Protein AF-A0A2D6XKK1-F1 (afdb_monomer_lite)

Structure (mmCIF, N/CA/C/O backbone):
data_AF-A0A2D6XKK1-F1
#
_entry.id   AF-A0A2D6XKK1-F1
#
loop_
_atom_site.group_PDB
_atom_site.id
_atom_site.type_symbol
_atom_site.label_atom_id
_atom_site.label_alt_id
_atom_site.label_comp_id
_atom_site.label_asym_id
_atom_site.label_entity_id
_atom_site.label_seq_id
_atom_site.pdbx_PDB_ins_code
_atom_site.Cartn_x
_atom_site.Cartn_y
_atom_site.Cartn_z
_atom_site.occupancy
_atom_site.B_iso_or_equiv
_atom_site.auth_seq_id
_atom_site.auth_comp_id
_atom_site.auth_asym_id
_atom_site.auth_atom_id
_atom_site.pdbx_PDB_model_num
ATOM 1 N N . MET A 1 1 ? 3.363 14.215 1.034 1.00 41.69 1 MET A N 1
ATOM 2 C CA . MET A 1 1 ? 4.259 13.293 1.769 1.00 41.69 1 MET A CA 1
ATOM 3 C C . MET A 1 1 ? 4.835 12.303 0.777 1.00 41.69 1 MET A C 1
ATOM 5 O O . MET A 1 1 ? 4.095 11.461 0.284 1.00 41.69 1 MET A O 1
ATOM 9 N N . ALA A 1 2 ? 6.116 12.448 0.443 1.00 52.94 2 ALA A N 1
ATOM 10 C CA . ALA A 1 2 ? 6.826 11.460 -0.358 1.00 52.94 2 ALA A CA 1
ATOM 11 C C . ALA A 1 2 ? 6.983 10.173 0.465 1.00 52.94 2 ALA A C 1
ATOM 13 O O . ALA A 1 2 ? 7.293 10.222 1.656 1.00 52.94 2 ALA A O 1
ATOM 14 N N . LEU A 1 3 ? 6.713 9.029 -0.155 1.00 54.62 3 LEU A N 1
ATOM 15 C CA . LEU A 1 3 ? 6.857 7.728 0.488 1.00 54.62 3 LEU A CA 1
ATOM 16 C C . LEU A 1 3 ? 8.334 7.474 0.856 1.00 54.62 3 LEU A C 1
ATOM 18 O O . LEU A 1 3 ? 9.221 7.885 0.104 1.00 54.62 3 LEU A O 1
ATOM 22 N N . PRO A 1 4 ? 8.617 6.775 1.971 1.00 57.34 4 PRO A N 1
ATOM 23 C CA . PRO A 1 4 ? 9.985 6.509 2.403 1.00 57.34 4 PRO A CA 1
ATOM 24 C C . PRO A 1 4 ? 10.775 5.780 1.308 1.00 57.34 4 PRO A C 1
ATOM 26 O O . PRO A 1 4 ? 10.306 4.792 0.733 1.00 57.34 4 PRO A O 1
ATOM 29 N N . LYS A 1 5 ? 11.977 6.289 1.010 1.00 54.94 5 LYS A N 1
ATOM 30 C CA . LYS A 1 5 ? 12.915 5.692 0.054 1.00 54.94 5 LYS A CA 1
ATOM 31 C C . LYS A 1 5 ? 13.474 4.407 0.666 1.00 54.94 5 LYS A C 1
ATOM 33 O O . LYS A 1 5 ? 14.420 4.445 1.443 1.00 54.94 5 LYS A O 1
ATOM 38 N N . PHE A 1 6 ? 12.853 3.274 0.354 1.00 62.16 6 PHE A N 1
ATOM 39 C CA . PHE A 1 6 ? 13.399 1.959 0.687 1.00 62.16 6 PHE A CA 1
ATOM 40 C C . PHE A 1 6 ? 14.744 1.786 -0.037 1.00 62.16 6 PHE A C 1
ATOM 42 O O . PHE A 1 6 ? 14.811 1.999 -1.248 1.00 62.16 6 PHE A O 1
ATOM 49 N N . ASP A 1 7 ? 15.813 1.414 0.671 1.00 65.94 7 ASP A N 1
ATOM 50 C CA . ASP A 1 7 ? 17.097 1.110 0.032 1.00 65.94 7 ASP A CA 1
ATOM 51 C C . ASP A 1 7 ? 16.990 -0.228 -0.717 1.00 65.94 7 ASP A C 1
ATOM 53 O O . ASP A 1 7 ? 17.049 -1.314 -0.141 1.00 65.94 7 ASP A O 1
ATOM 57 N N . LEU A 1 8 ? 16.777 -0.147 -2.031 1.00 66.88 8 LEU A N 1
ATOM 58 C CA . LEU A 1 8 ? 16.543 -1.304 -2.894 1.00 66.88 8 LEU A CA 1
ATOM 59 C C . LEU A 1 8 ? 17.842 -2.024 -3.302 1.00 66.88 8 LEU A C 1
ATOM 61 O O . LEU A 1 8 ? 17.784 -2.990 -4.068 1.00 66.88 8 LEU A O 1
ATOM 65 N N . ARG A 1 9 ? 19.024 -1.578 -2.851 1.00 70.62 9 ARG A N 1
ATOM 66 C CA . ARG A 1 9 ? 20.310 -2.110 -3.339 1.00 70.62 9 ARG A CA 1
ATOM 67 C C . ARG A 1 9 ? 20.511 -3.582 -2.983 1.00 70.62 9 ARG A C 1
ATOM 69 O O . ARG A 1 9 ? 20.937 -4.342 -3.850 1.00 70.62 9 ARG A O 1
ATOM 76 N N . GLN A 1 10 ? 20.111 -3.992 -1.780 1.00 75.12 10 GLN A N 1
ATOM 77 C CA . GLN A 1 10 ? 20.304 -5.358 -1.272 1.00 75.12 10 GLN A CA 1
ATOM 78 C C . GLN A 1 10 ? 19.166 -6.334 -1.605 1.00 75.12 10 GLN A C 1
ATOM 80 O O . GLN A 1 10 ? 19.256 -7.523 -1.312 1.00 75.12 10 GLN A O 1
ATOM 85 N N . ILE A 1 11 ? 18.081 -5.864 -2.222 1.00 76.50 11 ILE A N 1
ATOM 86 C CA . ILE A 1 11 ? 16.905 -6.706 -2.445 1.00 76.50 11 ILE A CA 1
ATOM 87 C C . ILE A 1 11 ? 17.086 -7.551 -3.714 1.00 76.50 11 ILE A C 1
ATOM 89 O O . ILE A 1 11 ? 17.602 -7.077 -4.733 1.00 76.50 11 ILE A O 1
ATOM 93 N N . SER A 1 12 ? 16.647 -8.813 -3.663 1.00 78.50 12 SER A N 1
ATOM 94 C CA . SER A 1 12 ? 16.745 -9.754 -4.783 1.00 78.50 12 SER A CA 1
ATOM 95 C C . SER A 1 12 ? 16.102 -9.208 -6.068 1.00 78.50 12 SER A C 1
ATOM 97 O O . SER A 1 12 ? 15.089 -8.503 -6.039 1.00 78.50 12 SER A O 1
ATOM 99 N N . LYS A 1 13 ? 16.664 -9.581 -7.230 1.00 76.81 13 LYS A N 1
ATOM 100 C CA . LYS A 1 13 ? 16.147 -9.186 -8.558 1.00 76.81 13 LYS A CA 1
ATOM 101 C C . LYS A 1 13 ? 14.660 -9.523 -8.733 1.00 76.81 13 LYS A C 1
ATOM 103 O O . LYS A 1 13 ? 13.935 -8.786 -9.390 1.00 76.81 13 LYS A O 1
ATOM 108 N N . ARG A 1 14 ? 14.193 -10.604 -8.097 1.00 74.88 14 ARG A N 1
ATOM 109 C CA . ARG A 1 14 ? 12.781 -11.010 -8.110 1.00 74.88 14 ARG A CA 1
ATOM 110 C C . ARG A 1 14 ? 11.877 -9.955 -7.482 1.00 74.88 14 ARG A C 1
ATOM 112 O O . ARG A 1 14 ? 10.867 -9.611 -8.077 1.00 74.88 14 ARG A O 1
ATOM 119 N N . VAL A 1 15 ? 12.252 -9.417 -6.322 1.00 77.56 15 VAL A N 1
ATOM 120 C CA . VAL A 1 15 ? 11.447 -8.393 -5.642 1.00 77.56 15 VAL A CA 1
ATOM 121 C C . VAL A 1 15 ? 11.471 -7.080 -6.419 1.00 77.56 15 VAL A C 1
ATOM 123 O O . VAL A 1 15 ? 10.423 -6.468 -6.567 1.00 77.56 15 VAL A O 1
ATOM 126 N N . LYS A 1 16 ? 12.615 -6.680 -6.993 1.00 77.12 16 LYS A N 1
ATOM 127 C CA . LYS A 1 16 ? 12.702 -5.481 -7.853 1.00 77.12 16 LYS A CA 1
ATOM 128 C C . LYS A 1 16 ? 11.698 -5.534 -9.006 1.00 77.12 16 LYS A C 1
ATOM 130 O O . LYS A 1 16 ? 10.949 -4.591 -9.226 1.00 77.12 16 LYS A O 1
ATOM 135 N N . ASN A 1 17 ? 11.607 -6.679 -9.671 1.00 79.00 17 ASN A N 1
ATOM 136 C CA . ASN A 1 17 ? 10.704 -6.848 -10.804 1.00 79.00 17 ASN A CA 1
ATOM 137 C C . ASN A 1 17 ? 9.213 -6.911 -10.409 1.00 79.00 17 ASN A C 1
ATOM 139 O O . ASN A 1 17 ? 8.357 -6.743 -11.273 1.00 79.00 17 ASN A O 1
ATOM 143 N N . LEU A 1 18 ? 8.891 -7.145 -9.131 1.00 79.25 18 LEU A N 1
ATOM 144 C CA . LEU A 1 18 ? 7.517 -7.132 -8.606 1.00 79.25 18 LEU A CA 1
ATOM 145 C C . LEU A 1 18 ? 7.035 -5.728 -8.219 1.00 79.25 18 LEU A C 1
ATOM 147 O O . LEU A 1 18 ? 5.851 -5.545 -7.931 1.00 79.25 18 LEU A O 1
ATO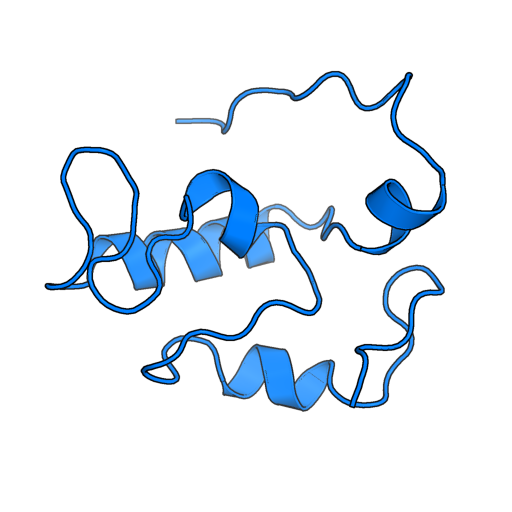M 151 N N . LEU A 1 19 ? 7.932 -4.743 -8.176 1.00 81.94 19 LEU A N 1
ATOM 152 C CA . LEU A 1 19 ? 7.589 -3.381 -7.798 1.00 81.94 19 LEU A CA 1
ATOM 153 C C . LEU A 1 19 ? 7.211 -2.543 -9.023 1.00 81.94 19 LEU A C 1
ATOM 155 O O . LEU A 1 19 ? 7.797 -2.650 -10.102 1.00 81.94 19 LEU A O 1
ATOM 159 N N . ILE A 1 20 ? 6.216 -1.689 -8.824 1.00 82.44 20 ILE A N 1
ATOM 160 C CA . ILE A 1 20 ? 5.905 -0.548 -9.674 1.00 82.44 20 ILE A CA 1
ATOM 161 C C . ILE A 1 20 ? 6.896 0.558 -9.309 1.00 82.44 20 ILE A C 1
ATOM 163 O O . ILE A 1 20 ? 7.141 0.812 -8.127 1.00 82.44 20 ILE A O 1
ATOM 167 N N . TYR A 1 21 ? 7.458 1.200 -10.329 1.00 80.75 21 TYR A N 1
ATOM 168 C CA . TYR A 1 21 ? 8.343 2.360 -10.183 1.00 80.75 21 TYR A CA 1
ATOM 169 C C . TYR A 1 21 ? 7.656 3.675 -10.560 1.00 80.75 21 TYR A C 1
ATOM 171 O O . TYR A 1 21 ? 8.142 4.737 -10.193 1.00 80.75 21 TYR A O 1
ATOM 179 N N . ASP A 1 22 ? 6.524 3.589 -11.258 1.00 83.00 22 ASP A N 1
ATOM 180 C CA . ASP A 1 22 ? 5.685 4.726 -11.607 1.00 83.00 22 ASP A CA 1
ATOM 181 C C . ASP A 1 22 ? 4.993 5.283 -10.355 1.00 83.00 22 ASP A C 1
ATOM 183 O O . ASP A 1 22 ? 4.137 4.631 -9.742 1.00 83.00 22 ASP A O 1
ATOM 187 N N . GLU A 1 23 ? 5.402 6.484 -9.951 1.00 83.69 23 GLU A N 1
ATOM 188 C CA . GLU A 1 23 ? 4.869 7.143 -8.764 1.00 83.69 23 GLU A CA 1
ATOM 189 C C . GLU A 1 23 ? 3.406 7.560 -8.927 1.00 83.69 23 GLU A C 1
ATOM 191 O O . GLU A 1 23 ? 2.673 7.540 -7.938 1.00 83.69 23 GLU A O 1
ATOM 196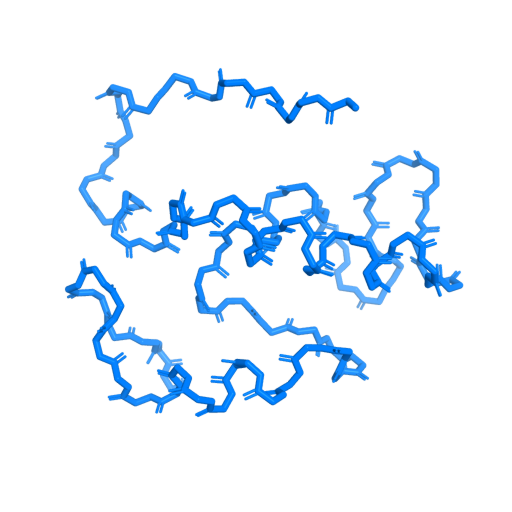 N N . GLU A 1 24 ? 2.938 7.868 -10.139 1.00 85.44 24 GLU A N 1
ATOM 197 C CA . GLU A 1 24 ? 1.547 8.262 -10.376 1.00 85.44 24 GLU A CA 1
ATOM 198 C C . GLU A 1 24 ? 0.604 7.098 -10.079 1.00 85.44 24 GLU A C 1
ATOM 200 O O . GLU A 1 24 ? -0.388 7.254 -9.363 1.00 85.44 24 GLU A O 1
ATOM 205 N N . ILE A 1 25 ? 0.957 5.896 -10.543 1.00 84.31 25 ILE A N 1
ATOM 206 C CA . ILE A 1 25 ? 0.175 4.681 -10.285 1.00 84.31 25 ILE A CA 1
ATOM 207 C C . ILE A 1 25 ? 0.172 4.346 -8.790 1.00 84.31 25 ILE A C 1
ATOM 209 O O . ILE A 1 25 ? -0.870 3.998 -8.224 1.00 84.31 25 ILE A O 1
ATOM 213 N N . ILE A 1 26 ? 1.328 4.452 -8.129 1.00 87.00 26 ILE A N 1
ATOM 214 C CA . ILE A 1 26 ? 1.446 4.185 -6.689 1.00 87.00 26 ILE A CA 1
ATOM 215 C C . ILE A 1 26 ? 0.591 5.174 -5.892 1.00 87.00 26 ILE A C 1
ATOM 217 O O . ILE A 1 26 ? -0.155 4.754 -5.002 1.00 87.00 26 ILE A O 1
ATOM 221 N N . ASN A 1 27 ? 0.677 6.466 -6.218 1.00 88.69 27 ASN A N 1
ATOM 222 C CA . ASN A 1 27 ? -0.081 7.525 -5.561 1.00 88.69 27 ASN A CA 1
ATOM 223 C C . ASN A 1 27 ? -1.580 7.347 -5.791 1.00 88.69 27 ASN A C 1
ATOM 225 O O . ASN A 1 27 ? -2.337 7.360 -4.827 1.00 88.69 27 ASN A O 1
ATOM 229 N N . LYS A 1 28 ? -2.005 7.035 -7.017 1.00 88.75 28 LYS A N 1
ATOM 230 C CA . LYS A 1 28 ? -3.408 6.751 -7.334 1.00 88.75 28 LYS A CA 1
ATOM 231 C C . LYS A 1 28 ? -3.961 5.581 -6.516 1.00 88.75 28 LYS A C 1
ATOM 233 O O . LYS A 1 28 ? -5.017 5.701 -5.894 1.00 88.75 28 LYS A O 1
ATOM 238 N N . ARG A 1 29 ? -3.229 4.461 -6.440 1.00 89.94 29 ARG A N 1
ATOM 239 C CA . ARG A 1 29 ? -3.604 3.309 -5.594 1.00 89.94 29 ARG A CA 1
ATOM 240 C C . ARG A 1 29 ? -3.681 3.689 -4.115 1.00 89.94 29 ARG A C 1
ATOM 242 O O . ARG A 1 29 ? -4.561 3.210 -3.397 1.00 89.94 29 ARG A O 1
ATOM 249 N N . TRP A 1 30 ? -2.758 4.530 -3.653 1.00 90.81 30 TRP A N 1
ATOM 250 C CA . TRP A 1 30 ? -2.715 5.002 -2.274 1.00 90.81 30 TRP A CA 1
ATOM 251 C C . TRP A 1 30 ? -3.875 5.946 -1.946 1.00 90.81 30 TRP A C 1
ATOM 253 O O . TRP A 1 30 ? -4.524 5.763 -0.920 1.00 90.81 30 TRP A O 1
ATOM 263 N N . ASP A 1 31 ? -4.208 6.882 -2.828 1.00 91.12 31 ASP A N 1
ATOM 264 C CA . ASP A 1 31 ? -5.306 7.832 -2.643 1.00 91.12 31 ASP A CA 1
ATOM 265 C C . ASP A 1 31 ? -6.672 7.132 -2.634 1.00 91.12 31 ASP A C 1
ATOM 267 O O . ASP A 1 31 ? -7.504 7.404 -1.764 1.00 91.12 31 ASP A O 1
ATOM 271 N N . LEU A 1 32 ? -6.866 6.113 -3.482 1.00 90.25 32 LEU A N 1
ATOM 272 C CA . LEU A 1 32 ? -8.035 5.224 -3.407 1.00 90.25 32 LEU A CA 1
ATOM 273 C C . LEU A 1 32 ? -8.147 4.514 -2.048 1.00 90.25 32 LEU A C 1
ATOM 275 O O . LEU A 1 32 ? -9.251 4.239 -1.556 1.00 90.25 32 LEU A O 1
ATOM 279 N N . CYS A 1 33 ? -7.002 4.189 -1.444 1.00 90.19 33 CYS A N 1
ATOM 280 C CA . CYS A 1 33 ? -6.936 3.546 -0.142 1.00 90.19 33 CYS A CA 1
ATOM 281 C C . CYS A 1 33 ? -7.182 4.526 1.012 1.00 90.19 33 CYS A C 1
ATOM 283 O O . CYS A 1 33 ? -7.872 4.155 1.957 1.00 90.19 33 CYS A O 1
ATOM 285 N N . LYS A 1 34 ? -6.706 5.774 0.921 1.00 89.50 34 LYS A N 1
ATOM 286 C CA . LYS A 1 34 ? -6.990 6.831 1.909 1.00 89.50 34 LYS A CA 1
ATOM 287 C C . LYS A 1 34 ? -8.486 7.079 2.078 1.00 89.50 34 LYS A C 1
ATOM 289 O O . LYS A 1 34 ? -8.950 7.228 3.199 1.00 89.50 34 LYS A O 1
ATOM 294 N N . GLY A 1 35 ? -9.249 7.044 0.986 1.00 88.69 35 GLY A N 1
ATOM 295 C CA . GLY A 1 35 ? -10.715 7.126 1.018 1.00 88.69 35 GLY A CA 1
ATOM 296 C C . GLY A 1 35 ? -11.415 5.810 1.389 1.00 88.69 35 GLY A C 1
ATOM 297 O O . GLY A 1 35 ? -12.539 5.569 0.959 1.00 88.69 35 GLY A O 1
ATOM 298 N N . CYS A 1 36 ? -10.744 4.866 2.056 1.00 90.56 36 CYS A N 1
ATOM 299 C CA . CYS A 1 36 ? -11.304 3.561 2.407 1.00 90.56 36 CYS A CA 1
ATOM 300 C C . CYS A 1 36 ? -11.659 3.473 3.888 1.00 90.56 36 CYS A C 1
ATOM 302 O O . CYS A 1 36 ? -10.786 3.609 4.735 1.00 90.56 36 CYS A O 1
ATOM 304 N N . GLU A 1 37 ? -12.899 3.089 4.190 1.00 91.75 37 GLU A N 1
ATOM 305 C CA . GLU A 1 37 ? -13.367 2.793 5.555 1.00 91.75 37 GLU A CA 1
ATOM 306 C C . GLU A 1 37 ? -12.576 1.663 6.247 1.00 91.75 37 GLU A C 1
ATOM 308 O O . GLU A 1 37 ? -12.519 1.566 7.473 1.00 91.75 37 GLU A O 1
ATOM 313 N N . PHE A 1 38 ? -11.931 0.797 5.457 1.00 92.00 38 PHE A N 1
ATOM 314 C CA . PHE A 1 38 ? -11.122 -0.310 5.960 1.00 92.00 38 PHE A CA 1
ATOM 315 C C . PHE A 1 38 ? -9.654 0.064 6.181 1.00 92.00 38 PHE A C 1
ATOM 317 O O . PHE A 1 38 ? -8.887 -0.806 6.596 1.00 92.00 38 PHE A O 1
ATOM 324 N N . LEU A 1 39 ? -9.231 1.292 5.868 1.00 92.81 39 LEU A N 1
ATOM 325 C CA . LEU A 1 39 ? -7.877 1.744 6.172 1.00 92.81 39 LEU A CA 1
ATOM 326 C C . LEU A 1 39 ? -7.783 2.081 7.661 1.00 92.81 39 LEU A C 1
ATOM 328 O O . LEU A 1 39 ? -8.547 2.887 8.184 1.00 92.81 39 LEU A O 1
ATOM 332 N N . LEU A 1 40 ? -6.844 1.444 8.350 1.00 92.31 40 LEU A N 1
ATOM 333 C CA . LEU A 1 40 ? -6.524 1.769 9.733 1.00 92.31 40 LEU A CA 1
ATOM 334 C C . LEU A 1 40 ? -5.551 2.953 9.806 1.00 92.31 40 LEU A C 1
ATOM 336 O O . LEU A 1 40 ? -4.752 3.133 8.882 1.00 92.31 40 LEU A O 1
ATOM 340 N N . PRO A 1 41 ? -5.528 3.695 10.930 1.00 88.75 41 PRO A N 1
ATOM 341 C CA . PRO A 1 41 ? -4.556 4.770 11.163 1.00 88.75 41 PRO A CA 1
ATOM 342 C C . PRO A 1 41 ? -3.092 4.316 11.041 1.00 88.75 41 PRO A C 1
ATOM 344 O O . PRO A 1 41 ? -2.215 5.092 10.682 1.00 88.75 41 PRO A O 1
ATOM 347 N N . THR A 1 42 ? -2.829 3.030 11.278 1.00 89.44 42 THR A N 1
ATOM 348 C CA . THR A 1 42 ? -1.529 2.362 11.111 1.00 89.44 42 THR 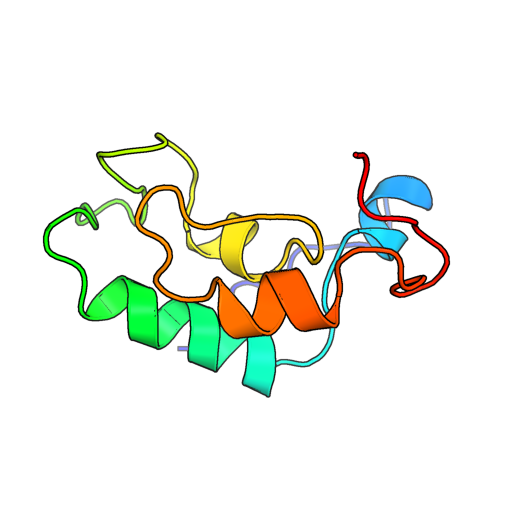A CA 1
ATOM 349 C C . THR A 1 42 ? -1.179 2.032 9.649 1.00 89.44 42 THR A C 1
ATOM 351 O O . THR A 1 42 ? -0.208 1.326 9.387 1.00 89.44 42 THR A O 1
ATOM 354 N N . ASN A 1 43 ? -1.939 2.543 8.673 1.00 89.31 43 ASN A N 1
ATOM 355 C CA . ASN A 1 43 ? -1.752 2.348 7.228 1.00 89.31 43 ASN A CA 1
ATOM 356 C C . ASN A 1 43 ? -1.857 0.889 6.746 1.00 89.31 43 ASN A C 1
ATOM 358 O O . ASN A 1 43 ? -1.342 0.528 5.682 1.00 89.31 43 ASN A O 1
ATOM 362 N N . ASN A 1 44 ? -2.540 0.037 7.504 1.00 92.81 44 ASN A N 1
ATOM 363 C CA . ASN A 1 44 ? -2.884 -1.330 7.125 1.00 92.81 44 ASN A CA 1
ATOM 364 C C . ASN A 1 44 ? -4.381 -1.459 6.820 1.00 92.81 44 ASN A C 1
ATOM 366 O O . ASN A 1 44 ? -5.215 -0.698 7.305 1.00 92.81 44 ASN A O 1
ATOM 370 N N . CYS A 1 45 ? -4.735 -2.430 5.986 1.00 92.44 45 CYS A N 1
ATOM 371 C CA . CYS A 1 45 ? -6.125 -2.667 5.606 1.00 92.44 45 CYS A CA 1
ATOM 372 C C . CYS A 1 45 ? -6.789 -3.696 6.534 1.00 92.44 45 CYS A C 1
ATOM 374 O O . CYS A 1 45 ? -6.290 -4.813 6.644 1.00 92.44 45 CYS A O 1
ATOM 376 N N . LYS A 1 46 ? -7.965 -3.395 7.103 1.00 92.25 46 LYS A N 1
ATOM 377 C CA . LYS A 1 46 ? -8.755 -4.338 7.924 1.00 92.25 46 LYS A CA 1
ATOM 378 C C . LYS A 1 46 ? -9.168 -5.612 7.177 1.00 92.25 46 LYS A C 1
ATOM 380 O O . LYS A 1 46 ? -9.385 -6.636 7.807 1.00 92.25 46 LYS A O 1
ATOM 385 N N . LYS A 1 47 ? -9.297 -5.558 5.845 1.00 91.31 47 LYS A N 1
ATOM 386 C CA . LYS A 1 47 ? -9.769 -6.693 5.027 1.00 91.31 47 LYS A CA 1
ATOM 387 C C . LYS A 1 47 ? -8.671 -7.674 4.624 1.00 91.31 47 LYS A C 1
ATOM 389 O O . LYS A 1 47 ? -8.956 -8.851 4.477 1.00 91.31 47 LYS A O 1
ATOM 394 N N . CYS A 1 48 ? -7.444 -7.203 4.394 1.00 88.19 48 CYS A N 1
ATOM 395 C CA . CYS A 1 48 ? -6.336 -8.071 3.959 1.00 88.19 48 CYS A CA 1
ATOM 396 C C . CYS A 1 48 ? -5.116 -8.059 4.883 1.00 88.19 48 CYS A C 1
ATOM 398 O O . CYS A 1 48 ? -4.159 -8.771 4.610 1.00 88.19 48 CYS A O 1
ATOM 400 N N . GLY A 1 49 ? -5.091 -7.225 5.922 1.00 87.69 49 GLY A N 1
ATOM 401 C CA . GLY A 1 49 ? -3.980 -7.120 6.871 1.00 87.69 49 GLY A CA 1
ATOM 402 C C . GLY A 1 49 ? -2.701 -6.475 6.323 1.00 87.69 49 GLY A C 1
ATOM 403 O O . GLY A 1 49 ? -1.838 -6.093 7.103 1.00 87.69 49 GLY A O 1
ATOM 404 N N . CYS A 1 50 ? -2.559 -6.303 5.006 1.00 89.56 50 CYS A N 1
ATOM 405 C CA . CYS A 1 50 ? -1.335 -5.769 4.412 1.00 89.56 50 CYS A CA 1
ATOM 406 C C . CYS A 1 50 ? -1.095 -4.291 4.764 1.00 89.56 50 CYS A C 1
ATOM 408 O O . CYS A 1 50 ? -2.043 -3.507 4.866 1.00 89.56 50 CYS A O 1
ATOM 410 N N . PHE A 1 51 ? 0.179 -3.891 4.796 1.00 90.81 51 PHE A N 1
ATOM 411 C CA . PHE A 1 51 ? 0.596 -2.488 4.779 1.00 90.81 51 PHE A CA 1
ATOM 412 C C . PHE A 1 51 ? 0.348 -1.881 3.399 1.00 90.81 51 PHE A C 1
ATOM 414 O O . PHE A 1 51 ? 0.944 -2.290 2.398 1.00 90.81 51 PHE A O 1
ATOM 421 N N . MET A 1 52 ? -0.533 -0.891 3.333 1.00 89.38 52 MET A N 1
ATOM 422 C CA . MET A 1 52 ? -0.982 -0.298 2.073 1.00 89.38 52 MET A CA 1
ATOM 423 C C . MET A 1 52 ? 0.107 0.502 1.369 1.00 89.38 52 MET A C 1
ATOM 425 O O . MET A 1 52 ? 0.160 0.479 0.144 1.00 89.38 52 MET A O 1
ATOM 429 N N . VAL A 1 53 ? 1.038 1.081 2.130 1.00 86.69 53 VAL A N 1
ATOM 430 C CA . VAL A 1 53 ? 2.243 1.749 1.611 1.00 86.69 53 VAL A CA 1
ATOM 431 C C . VAL A 1 53 ? 3.113 0.809 0.768 1.00 86.69 53 VAL A C 1
ATOM 433 O O . VAL A 1 53 ? 3.729 1.236 -0.205 1.00 86.69 53 VAL A O 1
ATOM 436 N N . ILE A 1 54 ? 3.165 -0.474 1.134 1.00 87.94 54 ILE A N 1
ATOM 437 C CA . ILE A 1 54 ? 3.937 -1.489 0.408 1.00 87.94 54 ILE A CA 1
ATOM 438 C C . ILE A 1 54 ? 3.075 -2.093 -0.698 1.00 87.94 54 ILE A C 1
ATOM 440 O O . ILE A 1 54 ? 3.509 -2.192 -1.841 1.00 87.94 54 ILE A O 1
ATOM 444 N N . LYS A 1 55 ? 1.828 -2.460 -0.385 1.00 88.19 55 LYS A N 1
ATOM 445 C CA . LYS A 1 55 ? 0.929 -3.125 -1.336 1.00 88.19 55 LYS A CA 1
ATOM 446 C C . LYS A 1 55 ? 0.637 -2.279 -2.573 1.00 88.19 55 LYS A C 1
ATOM 448 O O . LYS A 1 55 ? 0.529 -2.841 -3.658 1.00 88.19 55 LYS A O 1
ATOM 453 N N . SER A 1 56 ? 0.533 -0.956 -2.433 1.00 89.06 56 SER A N 1
ATOM 454 C CA . SER A 1 56 ? 0.332 -0.048 -3.570 1.00 89.06 56 SER A CA 1
ATOM 455 C C . SER A 1 56 ? 1.469 -0.148 -4.592 1.00 89.06 56 SER A C 1
ATOM 457 O O . SER A 1 56 ? 1.210 -0.071 -5.793 1.00 89.06 56 SER A O 1
ATOM 459 N N . ARG A 1 57 ? 2.696 -0.417 -4.127 1.00 86.44 57 ARG A N 1
ATOM 460 C CA . ARG A 1 57 ? 3.899 -0.591 -4.951 1.00 86.44 57 ARG A CA 1
ATOM 461 C C . ARG A 1 57 ? 4.018 -1.970 -5.586 1.00 86.44 57 ARG A C 1
ATOM 463 O O . ARG A 1 57 ? 4.809 -2.118 -6.503 1.00 86.44 57 ARG A O 1
ATOM 470 N N . ILE A 1 58 ? 3.282 -2.982 -5.133 1.00 87.19 58 ILE A N 1
ATOM 471 C CA . ILE A 1 58 ? 3.385 -4.332 -5.699 1.00 87.19 58 ILE A CA 1
ATOM 472 C C . ILE A 1 58 ? 2.514 -4.404 -6.958 1.00 87.19 58 ILE A C 1
ATOM 474 O O . ILE A 1 58 ? 1.294 -4.235 -6.897 1.00 87.19 58 ILE A O 1
ATOM 478 N N . SER A 1 59 ? 3.123 -4.671 -8.113 1.00 83.25 59 SER A N 1
ATOM 479 C CA . SER A 1 59 ? 2.429 -4.697 -9.409 1.00 83.25 59 SER A CA 1
ATOM 480 C C . SER A 1 59 ? 1.328 -5.751 -9.456 1.00 83.25 59 SER A C 1
ATOM 482 O O . SER A 1 59 ? 0.213 -5.470 -9.894 1.00 83.25 59 SER A O 1
ATOM 484 N N . THR A 1 60 ? 1.624 -6.924 -8.905 1.00 81.62 60 THR A N 1
ATOM 485 C CA . THR A 1 60 ? 0.751 -8.099 -8.855 1.00 81.62 60 THR A CA 1
ATOM 486 C C . THR A 1 60 ? -0.277 -8.059 -7.722 1.00 81.62 60 THR A C 1
ATOM 488 O O . THR A 1 60 ? -1.091 -8.972 -7.604 1.00 81.62 60 THR A O 1
ATOM 491 N N . ALA A 1 61 ? -0.270 -7.032 -6.866 1.00 85.56 61 ALA A N 1
ATOM 492 C CA . ALA A 1 61 ? -1.160 -6.986 -5.715 1.00 85.56 61 ALA A CA 1
ATOM 493 C C . ALA A 1 61 ? -2.560 -6.478 -6.075 1.00 85.56 61 ALA A C 1
ATOM 495 O O . ALA A 1 61 ? -2.746 -5.386 -6.616 1.00 85.56 61 ALA A O 1
ATOM 496 N N . ARG A 1 62 ? -3.567 -7.243 -5.650 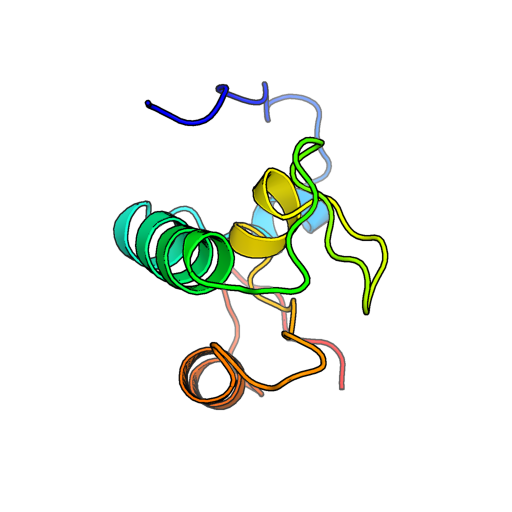1.00 87.44 62 ARG A N 1
ATOM 497 C CA . ARG A 1 62 ? -4.988 -6.936 -5.824 1.00 87.44 62 ARG A CA 1
ATOM 498 C C . ARG A 1 62 ? -5.630 -6.429 -4.530 1.00 87.44 62 ARG A C 1
ATOM 500 O O . ARG A 1 62 ? -5.290 -6.866 -3.424 1.00 87.44 62 ARG A O 1
ATOM 507 N N . CYS A 1 63 ? -6.577 -5.503 -4.652 1.00 88.88 63 CYS A N 1
ATOM 508 C CA . CYS A 1 63 ? -7.428 -5.088 -3.540 1.00 88.88 63 CYS A CA 1
ATOM 509 C C . CYS A 1 63 ? -8.561 -6.113 -3.333 1.00 88.88 63 CYS A C 1
ATOM 511 O O . CYS A 1 63 ? -9.280 -6.371 -4.292 1.00 88.88 63 CYS A O 1
ATOM 513 N N . PRO A 1 64 ? -8.790 -6.658 -2.120 1.00 85.56 64 PRO A N 1
ATOM 514 C CA . PRO A 1 64 ? -9.854 -7.648 -1.890 1.00 85.56 64 PRO A CA 1
ATOM 515 C C . PRO A 1 64 ? -11.271 -7.104 -2.142 1.00 85.56 64 PRO A C 1
ATOM 517 O O . PRO A 1 64 ? -12.184 -7.875 -2.390 1.00 85.56 64 PRO A O 1
ATOM 520 N N . ILE A 1 65 ? -11.449 -5.782 -2.086 1.00 87.69 65 ILE A N 1
ATOM 521 C CA . ILE A 1 65 ? -12.719 -5.093 -2.369 1.00 87.69 65 ILE A CA 1
ATOM 522 C C . ILE A 1 65 ? -12.751 -4.475 -3.779 1.00 87.69 65 ILE A C 1
ATOM 524 O O . ILE A 1 65 ? -13.639 -3.692 -4.089 1.00 87.69 65 ILE A O 1
ATOM 528 N N . GLY A 1 66 ? -11.742 -4.746 -4.613 1.00 86.62 66 GLY A N 1
ATOM 529 C CA . GLY A 1 66 ? -11.726 -4.335 -6.020 1.00 86.62 66 GLY A CA 1
ATOM 530 C C . GLY A 1 66 ? -11.471 -2.849 -6.308 1.00 86.62 66 GLY A C 1
ATOM 531 O O . GLY A 1 66 ? -11.666 -2.415 -7.439 1.00 86.62 66 GLY A O 1
ATOM 532 N N . LYS A 1 67 ? -10.984 -2.047 -5.345 1.00 84.38 67 LYS A N 1
ATOM 533 C CA . LYS A 1 67 ? -10.776 -0.592 -5.549 1.00 84.38 67 LYS A CA 1
ATOM 534 C C . LYS A 1 67 ? -9.868 -0.217 -6.729 1.00 84.38 67 LYS A C 1
ATOM 536 O O . LYS A 1 67 ? -10.073 0.827 -7.331 1.00 84.38 67 LYS A O 1
ATOM 541 N N . TRP A 1 68 ? -8.890 -1.057 -7.063 1.00 83.88 68 TRP A N 1
ATOM 542 C CA . TRP A 1 68 ? -8.004 -0.883 -8.224 1.00 83.88 68 TRP A CA 1
ATOM 543 C C . TRP A 1 68 ? -8.037 -2.099 -9.166 1.00 83.88 68 TRP A C 1
ATOM 545 O O . TRP A 1 68 ? -7.058 -2.412 -9.841 1.00 83.88 68 TRP A O 1
ATOM 555 N N . GLU A 1 69 ? -9.168 -2.812 -9.210 1.00 79.12 69 GLU A N 1
ATOM 556 C CA . GLU A 1 69 ? -9.331 -4.035 -10.012 1.00 79.12 69 GLU A CA 1
ATOM 557 C C . GLU A 1 69 ? -9.046 -3.796 -11.498 1.00 79.12 69 GLU A C 1
ATOM 559 O O . GLU A 1 69 ? -8.357 -4.588 -12.124 1.00 79.12 69 GLU A O 1
ATOM 564 N N . LYS A 1 70 ? -9.495 -2.662 -12.051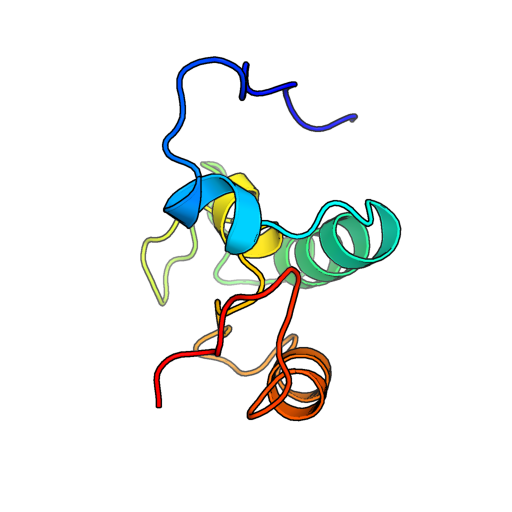 1.00 74.12 70 LYS A N 1
ATOM 565 C CA . LYS A 1 70 ? -9.277 -2.310 -13.466 1.00 74.12 70 LYS A CA 1
ATOM 566 C C . LYS A 1 70 ? -7.790 -2.236 -13.830 1.00 74.12 70 LYS A C 1
ATOM 568 O O . LYS A 1 70 ? -7.391 -2.664 -14.908 1.00 74.12 70 LYS A O 1
ATOM 573 N N . GLU A 1 71 ? -6.966 -1.719 -12.922 1.00 71.94 71 GLU A N 1
ATOM 574 C CA . GLU A 1 71 ? -5.512 -1.647 -13.104 1.00 71.94 71 GLU A CA 1
ATOM 575 C C . GLU A 1 71 ? -4.859 -3.023 -12.939 1.00 71.94 71 GLU A C 1
ATOM 577 O O . GLU A 1 71 ? -3.914 -3.339 -13.658 1.00 71.94 71 GLU A O 1
ATOM 582 N N . TYR A 1 72 ? -5.376 -3.863 -12.035 1.00 75.25 72 TYR A N 1
ATOM 583 C CA . TYR A 1 72 ? -4.927 -5.249 -11.900 1.00 75.25 72 TYR A CA 1
ATOM 584 C C . TYR A 1 72 ? -5.269 -6.083 -13.143 1.00 75.25 72 TYR A C 1
ATOM 586 O O . TYR A 1 72 ? -4.390 -6.755 -13.668 1.00 75.25 72 TYR A O 1
ATOM 594 N N . GLU A 1 73 ? -6.490 -5.986 -13.671 1.00 73.25 73 GLU A N 1
ATOM 595 C CA . GLU A 1 73 ? -6.925 -6.677 -14.893 1.00 73.25 73 GLU A CA 1
ATOM 596 C C . GLU A 1 73 ? -6.127 -6.222 -16.127 1.00 73.25 73 GLU A C 1
ATOM 598 O O . GLU A 1 73 ? -5.756 -7.049 -16.954 1.00 73.25 73 GLU A O 1
ATOM 603 N N . PHE A 1 74 ? -5.755 -4.938 -16.228 1.00 67.81 74 PHE A N 1
ATOM 604 C CA . PHE A 1 74 ? -4.860 -4.468 -17.297 1.00 67.81 74 PHE A CA 1
ATOM 605 C C . PHE A 1 74 ? -3.470 -5.124 -17.248 1.00 67.81 74 PHE A C 1
ATOM 607 O O . PHE A 1 74 ? -2.840 -5.323 -18.292 1.00 67.81 74 PHE A O 1
ATOM 614 N N . ILE A 1 75 ? -2.992 -5.431 -16.040 1.00 68.38 75 ILE A N 1
ATOM 615 C CA . ILE A 1 75 ? -1.693 -6.055 -15.766 1.00 68.38 75 ILE A CA 1
ATOM 616 C C . ILE A 1 75 ? -1.774 -7.590 -15.840 1.00 68.38 75 ILE A C 1
ATOM 618 O O . ILE A 1 75 ? -0.784 -8.247 -16.164 1.00 68.38 75 ILE A O 1
ATOM 622 N N . LYS A 1 76 ? -2.942 -8.175 -15.567 1.00 64.81 76 LYS A N 1
ATOM 623 C CA . LYS A 1 76 ? -3.192 -9.618 -15.533 1.00 64.81 76 LYS A CA 1
ATOM 624 C C . LYS A 1 76 ? -2.784 -10.263 -16.860 1.00 64.81 76 LYS A C 1
ATOM 626 O O . LYS A 1 76 ? -3.266 -9.915 -17.932 1.00 64.81 76 LYS A O 1
ATOM 631 N N . GLY A 1 77 ? -1.824 -11.183 -16.792 1.00 62.38 77 GLY A N 1
ATOM 632 C CA . GLY A 1 77 ? -1.267 -11.877 -17.957 1.00 62.38 77 GLY A CA 1
ATOM 633 C C . GLY A 1 77 ? -0.164 -11.129 -18.723 1.00 62.38 77 GLY A C 1
ATOM 634 O O . GLY A 1 77 ? 0.535 -11.770 -19.512 1.00 62.38 77 GLY A O 1
ATOM 635 N N . LYS A 1 78 ? 0.069 -9.835 -18.460 1.00 63.59 78 LYS A N 1
ATOM 636 C CA . LYS A 1 78 ? 1.173 -9.060 -19.055 1.00 63.59 78 LYS A CA 1
ATOM 637 C C . LYS A 1 78 ? 2.432 -9.145 -18.191 1.00 63.59 78 LYS A C 1
ATOM 639 O O . LYS A 1 78 ? 2.363 -9.253 -16.969 1.00 63.59 78 LYS A O 1
ATOM 644 N N . LYS A 1 79 ? 3.609 -9.102 -18.824 1.00 57.97 79 LYS A N 1
ATOM 645 C CA . LYS A 1 79 ? 4.885 -8.994 -18.100 1.00 57.97 79 LYS A CA 1
ATOM 646 C C . LYS A 1 79 ? 5.029 -7.565 -17.574 1.00 57.97 79 LYS A C 1
ATOM 648 O O . LYS A 1 79 ? 5.124 -6.642 -18.376 1.00 57.97 79 LYS A O 1
ATOM 653 N N . VAL A 1 80 ? 5.097 -7.389 -16.257 1.00 64.06 80 VAL A N 1
ATOM 654 C CA . VAL A 1 80 ? 5.465 -6.107 -15.634 1.00 64.06 80 VAL A CA 1
ATOM 655 C C . VAL A 1 80 ? 6.902 -6.224 -15.163 1.00 64.06 80 VAL A C 1
ATOM 657 O O . VAL A 1 80 ? 7.215 -7.088 -14.347 1.00 64.06 80 VAL A O 1
ATOM 660 N N . ASN A 1 81 ? 7.797 -5.413 -15.729 1.00 63.25 81 ASN A N 1
ATOM 661 C CA . ASN A 1 81 ? 9.230 -5.436 -15.409 1.00 63.25 81 ASN A CA 1
ATOM 662 C C . ASN A 1 81 ? 9.847 -6.852 -15.482 1.00 63.25 81 ASN A C 1
ATOM 664 O O . ASN A 1 81 ? 10.710 -7.223 -14.693 1.00 63.25 81 ASN A O 1
ATOM 668 N N . GLY A 1 82 ? 9.362 -7.684 -16.414 1.00 60.34 82 GLY A N 1
ATOM 669 C CA . GLY A 1 82 ? 9.821 -9.064 -16.606 1.00 60.34 82 GLY A CA 1
ATOM 670 C C . GLY A 1 82 ? 9.219 -10.109 -15.656 1.00 60.34 82 GLY A C 1
ATOM 671 O O . GLY A 1 82 ? 9.506 -11.292 -15.830 1.00 60.34 82 GLY A O 1
ATOM 672 N N . THR A 1 83 ? 8.362 -9.729 -14.701 1.00 56.59 83 THR A N 1
ATOM 673 C CA . THR A 1 83 ? 7.584 -10.683 -13.891 1.00 56.59 83 THR A CA 1
ATOM 674 C C . THR A 1 83 ? 6.188 -10.881 -14.460 1.00 56.59 83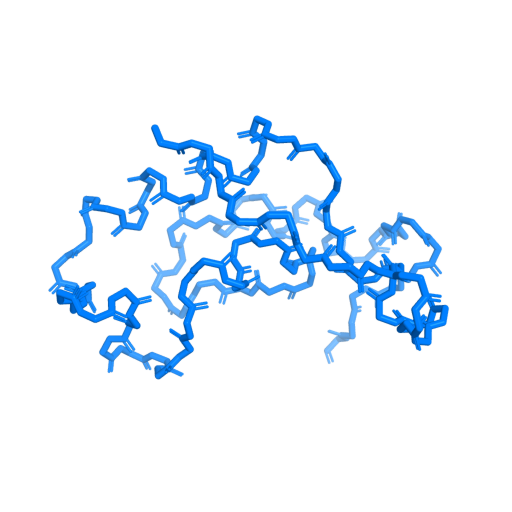 THR A C 1
ATOM 676 O O . THR A 1 83 ? 5.565 -9.951 -14.973 1.00 56.59 83 THR A O 1
ATOM 679 N N . ARG A 1 84 ? 5.699 -12.122 -14.405 1.00 53.38 84 ARG A N 1
ATOM 680 C CA . ARG A 1 84 ? 4.313 -12.451 -14.737 1.00 53.38 84 ARG A CA 1
ATOM 681 C C . ARG A 1 84 ? 3.511 -12.412 -13.433 1.00 53.38 84 ARG A C 1
ATOM 683 O O . ARG A 1 84 ? 3.980 -13.010 -12.463 1.00 53.38 84 ARG A O 1
ATOM 690 N N . PRO A 1 85 ? 2.348 -11.742 -13.375 1.00 55.12 85 PRO A N 1
ATOM 691 C CA . PRO A 1 85 ? 1.439 -11.925 -12.253 1.00 55.12 85 PRO A CA 1
ATOM 692 C C . PRO A 1 85 ? 1.115 -13.415 -12.155 1.00 55.12 85 PRO A C 1
ATOM 694 O O . PRO A 1 85 ? 0.747 -14.040 -13.151 1.00 55.12 85 PRO A O 1
ATOM 697 N N . THR A 1 86 ? 1.366 -13.995 -10.984 1.00 53.06 86 THR A N 1
ATOM 698 C CA . THR A 1 86 ? 1.024 -15.388 -10.703 1.00 53.06 86 THR A CA 1
ATOM 699 C C . THR A 1 86 ? -0.492 -15.519 -10.776 1.00 53.06 86 THR A C 1
ATOM 701 O O . THR A 1 86 ? -1.194 -14.690 -10.193 1.00 53.06 86 THR A O 1
ATOM 704 N N . ASN A 1 87 ? -0.945 -16.501 -11.557 1.00 44.09 87 ASN A N 1
ATOM 705 C CA . ASN A 1 87 ? -2.351 -16.875 -11.696 1.00 44.09 87 ASN A CA 1
ATOM 706 C C . ASN A 1 87 ? -2.927 -17.335 -10.355 1.00 44.09 87 ASN A C 1
ATOM 708 O O . ASN A 1 87 ? -2.171 -18.019 -9.626 1.00 44.09 87 ASN A O 1
#

Secondary structure (DSSP, 8-state):
-PPP----TTS-HHHHHHB---HHHHHHHHHHHHT-TTB-TTSBBTTT--BHHHHTTBTTPPPTT-TTHHHHHHHTTSPBTTBPPP-

Sequence (87 aa):
MALPKFDLRQISKRVKNLLIYDEEIINKRWDLCKGCEFLLPTNNCKKCGCFMVIKSRISTARCPIGKWEKEYEFIKGKKVNGTRPTN

Radius of gyration: 12.91 Å; chains: 1; bounding box: 34×30×30 Å

pLDDT: mean 78.49, std 13.08, range [41.69, 92.81]

Foldseek 3Di:
DDQDDDPCPPPDPVVVQQFDPDVVQLVVQLVLLVPDPQQDPQCAGVVPRDRSNVQSGGQLHADPVRSPVVSNVVQAQPRRSNDHNDD